Protein AF-A0A381F3P9-F1 (afdb_monomer_lite)

pLDDT: mean 75.41, std 9.93, range [51.22, 90.06]

Structure (mmCIF, N/CA/C/O backbone):
data_AF-A0A381F3P9-F1
#
_entry.id   AF-A0A381F3P9-F1
#
loop_
_atom_site.group_PDB
_atom_site.id
_atom_site.type_symbol
_atom_site.label_atom_id
_atom_site.label_alt_id
_atom_site.label_comp_id
_atom_site.label_asym_id
_atom_site.label_entity_id
_atom_site.label_seq_id
_atom_site.pdbx_PDB_ins_code
_atom_site.Cartn_x
_atom_site.Cartn_y
_atom_site.Cartn_z
_atom_site.occupancy
_atom_site.B_iso_or_equiv
_atom_site.auth_seq_id
_atom_site.auth_comp_id
_atom_site.auth_asym_id
_atom_site.auth_atom_id
_atom_site.pdbx_PDB_model_num
ATOM 1 N N . MET A 1 1 ? 28.763 -15.170 -24.584 1.00 55.94 1 MET A N 1
ATOM 2 C CA . MET A 1 1 ? 28.394 -14.594 -25.900 1.00 55.94 1 MET A CA 1
ATOM 3 C C . MET A 1 1 ? 29.074 -15.419 -26.993 1.00 55.94 1 MET A C 1
ATOM 5 O O . MET A 1 1 ? 30.282 -15.593 -26.928 1.00 55.94 1 MET A O 1
ATOM 9 N N . ASN A 1 2 ? 28.314 -16.030 -27.906 1.00 76.81 2 ASN A N 1
ATOM 10 C CA . ASN A 1 2 ? 28.810 -17.042 -28.854 1.00 76.81 2 ASN A CA 1
ATOM 11 C C . ASN A 1 2 ? 29.786 -16.430 -29.891 1.00 76.81 2 ASN A C 1
ATOM 13 O O . ASN A 1 2 ? 29.432 -15.508 -30.616 1.00 76.81 2 ASN A O 1
ATOM 17 N N . SER A 1 3 ? 31.023 -16.925 -29.989 1.00 75.31 3 SER A N 1
ATOM 18 C CA . SER A 1 3 ? 32.067 -16.350 -30.864 1.00 75.31 3 SER A CA 1
ATOM 19 C C . SER A 1 3 ? 31.722 -16.410 -32.360 1.00 75.31 3 SER A C 1
ATOM 21 O O . SER A 1 3 ? 32.142 -15.546 -33.139 1.00 75.31 3 SER A O 1
ATOM 23 N N . LYS A 1 4 ? 30.894 -17.385 -32.758 1.00 79.62 4 LYS A N 1
ATOM 24 C CA . LYS A 1 4 ? 30.399 -17.543 -34.134 1.00 79.62 4 LYS A CA 1
ATOM 25 C C . LYS A 1 4 ? 29.411 -16.439 -34.518 1.00 79.62 4 LYS A C 1
ATOM 27 O O . LYS A 1 4 ? 29.425 -15.958 -35.649 1.00 79.62 4 LYS A O 1
ATOM 32 N N . THR A 1 5 ? 28.587 -15.980 -33.575 1.00 78.94 5 THR A N 1
ATOM 33 C CA . THR A 1 5 ? 27.624 -14.901 -33.843 1.00 78.94 5 THR A CA 1
ATOM 34 C C . THR A 1 5 ? 28.333 -13.556 -34.007 1.00 78.94 5 THR A C 1
ATOM 36 O O . THR A 1 5 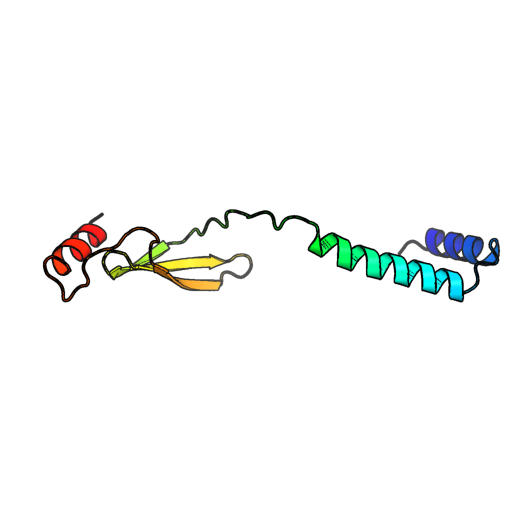? 27.970 -12.771 -34.879 1.00 78.94 5 THR A O 1
ATOM 39 N N . ILE A 1 6 ? 29.419 -13.328 -33.260 1.00 79.88 6 ILE A N 1
ATOM 40 C CA . ILE A 1 6 ? 30.250 -12.116 -33.358 1.00 79.88 6 ILE A CA 1
ATOM 41 C C . ILE A 1 6 ? 30.959 -12.030 -34.721 1.00 79.88 6 ILE A C 1
ATOM 43 O O . ILE A 1 6 ? 31.049 -10.956 -35.318 1.00 79.88 6 ILE A O 1
ATOM 47 N N . THR A 1 7 ? 31.459 -13.152 -35.241 1.00 84.00 7 THR A N 1
ATOM 48 C CA . THR A 1 7 ? 32.135 -13.202 -36.550 1.00 84.00 7 THR A CA 1
ATOM 49 C C . THR A 1 7 ? 31.162 -13.020 -37.715 1.00 84.00 7 THR A C 1
ATOM 51 O O . THR A 1 7 ? 31.485 -12.309 -38.668 1.00 84.00 7 THR A O 1
ATOM 54 N N . LEU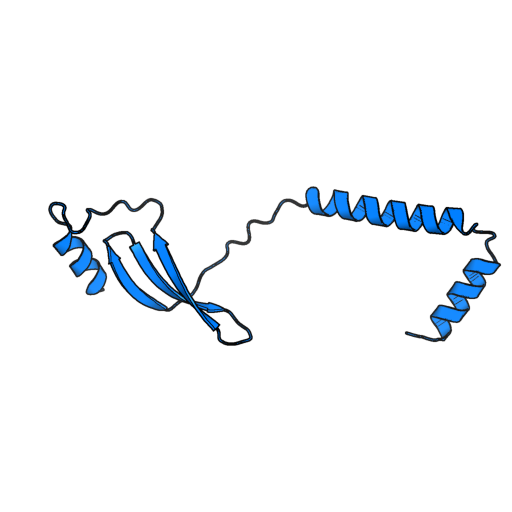 A 1 8 ? 29.952 -13.579 -37.622 1.00 79.00 8 LEU A N 1
ATOM 55 C CA . LEU A 1 8 ? 28.876 -13.335 -38.589 1.00 79.00 8 LEU A CA 1
ATOM 56 C C . LEU A 1 8 ? 28.441 -11.863 -38.603 1.00 79.00 8 LEU A C 1
ATOM 58 O O . LEU A 1 8 ? 28.359 -11.266 -39.674 1.00 79.00 8 LEU A O 1
ATOM 62 N N . LEU A 1 9 ? 28.266 -11.248 -37.429 1.00 73.56 9 LEU A N 1
ATOM 63 C CA . LEU A 1 9 ? 27.920 -9.830 -37.307 1.00 73.56 9 LEU A CA 1
ATOM 64 C C . LEU A 1 9 ? 28.977 -8.928 -37.966 1.00 73.56 9 LEU A C 1
ATOM 66 O O . LEU A 1 9 ? 28.637 -8.039 -38.744 1.00 73.56 9 LEU A O 1
ATOM 70 N N . LYS A 1 10 ? 30.269 -9.210 -37.736 1.00 75.75 10 LYS A N 1
ATOM 71 C CA . LYS A 1 10 ? 31.388 -8.493 -38.377 1.00 75.75 10 LYS A CA 1
ATOM 72 C C . LYS A 1 10 ? 31.401 -8.647 -39.903 1.00 75.75 10 LYS A C 1
ATOM 74 O O . LYS A 1 10 ? 31.736 -7.689 -40.597 1.00 75.75 10 LYS A O 1
ATOM 79 N N . ARG A 1 11 ? 31.038 -9.821 -40.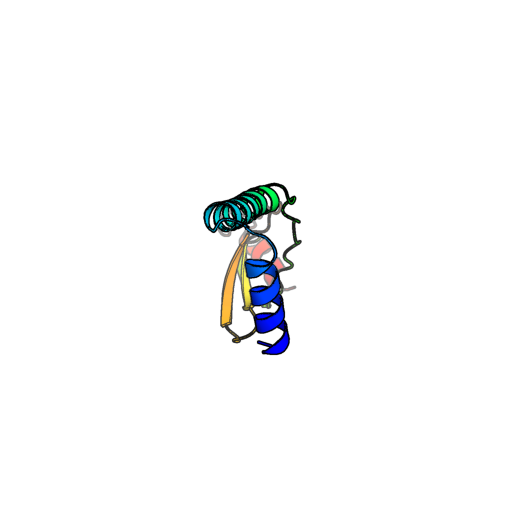440 1.00 76.81 11 ARG A N 1
ATOM 80 C CA . ARG A 1 11 ? 30.911 -10.034 -41.896 1.00 76.81 11 ARG A CA 1
ATOM 81 C C . ARG A 1 11 ? 29.749 -9.237 -42.480 1.00 76.81 11 ARG A C 1
ATOM 83 O O . ARG A 1 11 ? 29.933 -8.609 -43.514 1.00 76.81 11 ARG A O 1
AT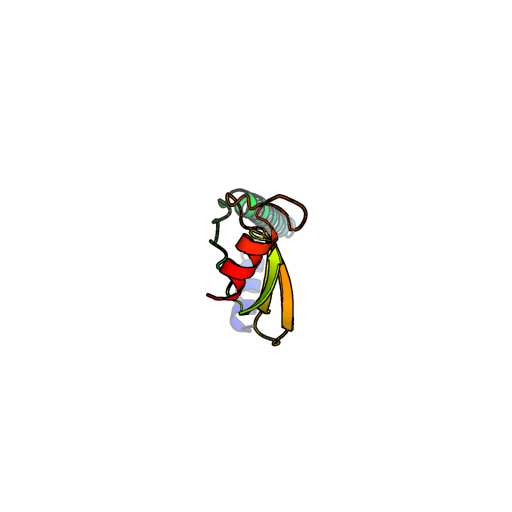OM 90 N N . ILE A 1 12 ? 28.601 -9.205 -41.806 1.00 70.88 12 ILE A N 1
ATOM 91 C CA . ILE A 1 12 ? 27.423 -8.432 -42.232 1.00 70.88 12 ILE A CA 1
ATOM 92 C C . ILE A 1 12 ? 27.730 -6.923 -42.229 1.00 70.88 12 ILE A C 1
ATOM 94 O O . ILE A 1 12 ? 27.434 -6.241 -43.208 1.00 70.88 12 ILE A O 1
ATOM 98 N N . LEU A 1 13 ? 28.402 -6.428 -41.182 1.00 65.25 13 LEU A N 1
ATOM 99 C CA . LEU A 1 13 ? 28.862 -5.035 -41.057 1.00 65.25 13 LEU A CA 1
ATOM 100 C C . LEU A 1 13 ? 29.889 -4.624 -42.126 1.00 65.25 13 LEU A C 1
ATOM 102 O O . LEU A 1 13 ? 29.956 -3.451 -42.471 1.00 65.25 13 LEU A O 1
ATOM 106 N N . LYS A 1 14 ? 30.697 -5.562 -42.644 1.00 67.44 14 LYS A N 1
ATOM 107 C CA . LYS A 1 14 ? 31.648 -5.301 -43.741 1.00 67.44 14 LYS A CA 1
ATOM 108 C C . LYS A 1 14 ? 31.032 -5.465 -45.135 1.00 67.44 14 LYS A C 1
ATOM 110 O O . LYS A 1 14 ? 31.444 -4.767 -46.054 1.00 67.44 14 LYS A O 1
ATOM 115 N N . ALA A 1 15 ? 30.093 -6.399 -45.308 1.00 67.12 15 ALA A N 1
ATOM 116 C CA . ALA A 1 15 ? 29.476 -6.718 -46.599 1.00 67.12 15 ALA A CA 1
ATOM 117 C C . ALA A 1 15 ? 28.424 -5.682 -47.023 1.00 67.12 15 ALA A C 1
ATOM 119 O O . ALA A 1 15 ? 28.256 -5.407 -48.208 1.00 67.12 15 ALA A O 1
ATOM 120 N N . LYS A 1 16 ? 27.738 -5.074 -46.053 1.00 60.88 16 LYS A N 1
ATOM 121 C CA . LYS A 1 16 ? 26.882 -3.909 -46.262 1.00 60.88 16 LYS A CA 1
ATOM 122 C C . LYS A 1 16 ? 27.727 -2.693 -45.892 1.00 60.88 16 LYS A C 1
ATOM 124 O O . LYS A 1 16 ? 28.199 -2.637 -44.764 1.00 60.88 16 LYS A O 1
ATOM 129 N N . LYS A 1 17 ? 27.919 -1.712 -46.785 1.00 63.50 17 LYS A N 1
ATOM 130 C CA . LYS A 1 17 ? 28.498 -0.392 -46.437 1.00 63.50 17 LYS A CA 1
ATOM 131 C C . LYS A 1 17 ? 27.527 0.395 -45.538 1.00 63.50 17 LYS A C 1
ATOM 133 O O . LYS A 1 17 ? 27.119 1.505 -45.864 1.00 63.50 17 LYS A O 1
ATOM 138 N N . LEU A 1 18 ? 27.075 -0.215 -44.446 1.00 62.31 18 LEU A N 1
ATOM 139 C CA . LEU A 1 18 ? 26.232 0.418 -43.455 1.00 62.31 18 LEU A CA 1
ATOM 140 C C . LEU A 1 18 ? 27.134 1.421 -42.745 1.00 62.31 18 LEU A C 1
ATOM 142 O O . LEU A 1 18 ? 28.040 1.036 -42.005 1.00 62.31 18 LEU A O 1
ATOM 146 N N . SER A 1 19 ? 26.954 2.702 -43.053 1.00 75.62 19 SER A N 1
ATOM 147 C CA . SER A 1 19 ? 27.729 3.747 -42.403 1.00 75.62 19 SER A CA 1
ATOM 148 C C . SER A 1 19 ? 27.499 3.665 -40.894 1.00 75.62 19 SER A C 1
ATOM 150 O O . SER A 1 19 ? 26.402 3.345 -40.430 1.00 75.62 19 SER A O 1
ATOM 152 N N . LEU A 1 20 ? 28.537 3.959 -40.113 1.00 73.50 20 LEU A N 1
ATOM 153 C CA . LEU A 1 20 ? 28.434 3.993 -38.653 1.00 73.50 20 LEU A CA 1
ATOM 154 C C . LEU A 1 20 ? 27.282 4.913 -38.198 1.00 73.50 20 LEU A C 1
ATOM 156 O O . LEU A 1 20 ? 26.560 4.586 -37.263 1.00 73.50 20 LEU A O 1
ATOM 160 N N . SER A 1 21 ? 27.046 6.001 -38.939 1.00 75.56 21 SER A N 1
ATOM 161 C CA . SER A 1 21 ? 25.908 6.912 -38.770 1.00 75.56 21 SER A CA 1
ATOM 162 C C . SER A 1 21 ? 24.545 6.216 -38.897 1.00 75.56 21 SER A C 1
ATOM 164 O O . SER A 1 21 ? 23.674 6.439 -38.059 1.00 75.56 21 SER A O 1
ATOM 166 N N . LEU A 1 22 ? 24.361 5.330 -39.880 1.00 82.19 22 LEU A N 1
ATOM 167 C CA . LEU A 1 22 ? 23.102 4.607 -40.069 1.00 82.19 22 LEU A CA 1
ATOM 168 C C . LEU A 1 22 ? 22.850 3.596 -38.942 1.00 82.19 22 LEU A C 1
ATOM 170 O O . LEU A 1 22 ? 21.714 3.426 -38.508 1.00 82.19 22 LEU A O 1
ATOM 174 N N . LEU A 1 23 ? 23.906 2.961 -38.423 1.00 82.88 23 LEU A N 1
ATOM 175 C CA . LEU A 1 23 ? 23.796 2.074 -37.263 1.00 82.88 23 LEU A CA 1
ATOM 176 C C . LEU A 1 23 ? 23.375 2.846 -36.003 1.00 82.88 23 LEU A C 1
ATOM 178 O O . LEU A 1 23 ? 22.480 2.406 -35.285 1.00 82.88 23 LEU A O 1
ATOM 182 N N . ILE A 1 24 ? 23.981 4.013 -35.765 1.00 86.50 24 ILE A N 1
ATOM 183 C CA . ILE A 1 24 ? 23.636 4.892 -34.639 1.00 86.50 24 ILE A CA 1
ATOM 184 C C . ILE A 1 24 ? 22.189 5.393 -34.767 1.00 86.50 24 ILE A C 1
ATOM 186 O O . ILE A 1 24 ? 21.458 5.382 -33.781 1.00 86.50 24 ILE A O 1
ATOM 190 N N . ALA A 1 25 ? 21.743 5.753 -35.975 1.00 87.25 25 ALA A N 1
ATOM 191 C CA . ALA A 1 25 ? 20.369 6.188 -36.226 1.00 87.25 25 ALA A CA 1
ATOM 192 C C . ALA A 1 25 ? 19.336 5.086 -35.929 1.00 87.25 25 ALA A C 1
ATOM 194 O O . ALA A 1 25 ? 18.302 5.359 -35.326 1.00 87.25 25 ALA A O 1
ATOM 195 N N . ILE A 1 26 ? 19.630 3.832 -36.290 1.00 88.62 26 ILE A N 1
ATOM 196 C CA . ILE A 1 26 ? 18.759 2.687 -35.982 1.00 88.62 26 ILE A CA 1
ATOM 197 C C . ILE A 1 26 ? 18.689 2.451 -34.468 1.00 88.62 26 ILE A C 1
ATOM 199 O O . ILE A 1 26 ? 17.605 2.227 -33.935 1.00 88.62 26 ILE A O 1
ATOM 203 N N . ILE A 1 27 ? 19.821 2.536 -33.762 1.00 88.69 27 ILE A N 1
ATOM 204 C CA . ILE A 1 27 ? 19.859 2.386 -32.299 1.00 88.69 27 ILE A CA 1
ATOM 205 C C . ILE A 1 27 ? 19.053 3.503 -31.620 1.00 88.69 27 ILE A C 1
ATOM 207 O O . ILE A 1 27 ? 18.254 3.216 -30.730 1.00 88.69 27 ILE A O 1
ATOM 211 N N . ALA A 1 28 ? 19.209 4.753 -32.067 1.00 86.06 28 ALA A N 1
ATOM 212 C CA . ALA A 1 28 ? 18.443 5.888 -31.557 1.00 86.06 28 ALA A CA 1
ATOM 213 C C . ALA A 1 28 ? 16.935 5.717 -31.804 1.00 86.06 28 ALA A C 1
ATOM 215 O O . ALA A 1 28 ? 16.139 5.930 -30.893 1.00 86.06 28 ALA A O 1
ATOM 216 N N . LEU A 1 29 ? 16.543 5.250 -32.994 1.00 86.62 29 LEU A N 1
ATOM 217 C CA . LEU A 1 29 ? 15.145 4.990 -33.340 1.00 86.62 29 LEU A CA 1
ATOM 218 C C . LEU A 1 29 ? 14.527 3.895 -32.460 1.00 86.62 29 LEU A C 1
ATOM 220 O O . LEU A 1 29 ? 13.421 4.066 -31.951 1.00 86.62 29 LEU A O 1
ATOM 224 N N . ILE A 1 30 ? 15.250 2.793 -32.239 1.00 87.44 30 ILE A N 1
ATOM 225 C CA . ILE A 1 30 ? 14.811 1.711 -31.348 1.00 87.44 30 ILE A CA 1
ATOM 226 C C . ILE A 1 30 ? 14.659 2.241 -29.918 1.00 87.44 30 ILE A C 1
ATOM 228 O O . ILE A 1 30 ? 13.662 1.950 -29.261 1.00 87.44 30 ILE A O 1
ATOM 232 N N . PHE A 1 31 ? 15.609 3.044 -29.433 1.00 82.62 31 PHE A N 1
ATOM 233 C CA . PHE A 1 31 ? 15.541 3.620 -28.091 1.00 82.62 31 PHE A CA 1
ATOM 234 C C . PHE A 1 31 ? 14.328 4.551 -27.928 1.00 82.62 31 PHE A C 1
ATOM 236 O O . PHE A 1 31 ? 13.552 4.385 -26.990 1.00 82.62 31 PHE A O 1
ATOM 243 N N . SER A 1 32 ? 14.092 5.456 -28.883 1.00 78.81 32 SER A N 1
ATOM 244 C CA . SER A 1 32 ? 12.917 6.340 -28.888 1.00 78.81 32 SER A CA 1
ATOM 245 C C . SER A 1 32 ? 11.592 5.573 -28.963 1.00 78.81 32 SER A C 1
ATOM 247 O O . SER A 1 32 ? 10.630 5.950 -28.296 1.00 78.81 32 SER A O 1
ATOM 249 N N . PHE A 1 33 ? 11.539 4.475 -29.724 1.00 77.00 33 PHE A N 1
ATOM 250 C CA . PHE A 1 33 ? 10.334 3.653 -29.847 1.00 77.00 33 PHE A CA 1
ATOM 251 C C . PHE A 1 33 ? 9.995 2.907 -28.547 1.00 77.00 33 PHE A C 1
ATOM 253 O O . PHE A 1 33 ? 8.832 2.859 -28.150 1.00 77.00 33 PHE A O 1
ATOM 260 N N . ASN A 1 34 ? 11.001 2.389 -27.832 1.00 70.81 34 ASN A N 1
ATOM 261 C CA . ASN A 1 34 ? 10.791 1.715 -26.545 1.00 70.81 34 ASN A CA 1
ATOM 262 C C . ASN A 1 34 ? 10.261 2.672 -25.462 1.00 70.81 34 ASN A C 1
ATOM 264 O O . ASN A 1 34 ? 9.423 2.273 -24.655 1.00 70.81 34 ASN A O 1
ATOM 268 N N . GLN A 1 35 ? 10.684 3.939 -25.461 1.00 68.00 35 GLN A N 1
ATOM 269 C CA . GLN A 1 35 ? 10.156 4.932 -24.516 1.00 68.00 35 GLN A CA 1
ATOM 270 C C . GLN A 1 35 ? 8.674 5.247 -24.783 1.00 68.00 35 GLN A C 1
ATOM 272 O O . GLN A 1 35 ? 7.883 5.313 -23.846 1.00 68.00 35 GLN A O 1
ATOM 277 N N . GLY A 1 36 ? 8.283 5.387 -26.056 1.00 67.31 36 GLY A N 1
ATOM 278 C CA . GLY A 1 36 ? 6.891 5.646 -26.438 1.00 67.31 36 GLY A CA 1
ATOM 279 C C . GLY A 1 36 ? 5.955 4.458 -26.193 1.00 67.31 36 GLY A C 1
ATOM 280 O O . GLY A 1 36 ? 4.814 4.650 -25.781 1.00 67.31 36 GLY A O 1
ATOM 281 N N . PHE A 1 37 ? 6.438 3.227 -26.385 1.00 67.25 37 PHE A N 1
ATOM 282 C CA . PHE A 1 37 ? 5.632 2.020 -26.183 1.00 67.25 37 PHE A CA 1
ATOM 283 C C . PHE A 1 37 ? 5.300 1.765 -24.705 1.00 67.25 37 PHE A C 1
ATOM 285 O O . PHE A 1 37 ? 4.155 1.460 -24.386 1.00 67.25 37 PHE A O 1
ATOM 292 N N . ASN A 1 38 ? 6.253 1.965 -23.785 1.00 63.75 38 ASN A N 1
ATOM 293 C CA . ASN A 1 38 ? 6.005 1.795 -22.345 1.00 63.75 38 ASN A CA 1
ATOM 294 C C . ASN A 1 38 ? 4.973 2.791 -21.786 1.00 63.75 38 ASN A C 1
ATOM 296 O O . ASN A 1 38 ? 4.276 2.462 -20.834 1.00 63.75 38 ASN A O 1
ATOM 300 N N . ALA A 1 39 ? 4.848 3.980 -22.385 1.00 64.94 39 ALA A N 1
ATOM 301 C CA . ALA A 1 39 ? 3.825 4.963 -22.018 1.00 64.94 39 ALA A CA 1
ATOM 302 C C . ALA A 1 39 ? 2.436 4.659 -22.618 1.00 64.94 39 ALA A C 1
ATOM 304 O O . ALA A 1 39 ? 1.436 5.184 -22.136 1.00 64.94 39 ALA A O 1
ATOM 305 N N . PHE A 1 40 ? 2.370 3.839 -23.674 1.00 66.56 40 PHE A N 1
ATOM 306 C CA . PHE A 1 40 ? 1.127 3.469 -24.359 1.00 66.56 40 PHE A CA 1
ATOM 307 C C . PHE A 1 40 ? 0.525 2.152 -23.856 1.00 66.56 40 PHE A C 1
ATOM 309 O O . PHE A 1 40 ? -0.668 1.910 -24.037 1.00 66.56 40 PHE A O 1
ATOM 316 N N . LEU A 1 41 ? 1.322 1.293 -23.214 1.00 67.31 41 LEU A N 1
ATOM 317 C CA . LEU A 1 41 ? 0.779 0.118 -22.546 1.00 67.31 41 LEU A CA 1
ATOM 318 C C . LEU A 1 41 ? -0.159 0.585 -21.423 1.00 67.31 41 LEU A C 1
ATOM 320 O O . LEU A 1 41 ? 0.296 1.293 -20.521 1.00 67.31 41 LEU A O 1
ATOM 324 N N . PRO A 1 42 ? -1.453 0.210 -21.445 1.00 61.25 42 PRO A N 1
ATOM 325 C CA . PRO A 1 42 ? -2.335 0.511 -20.334 1.00 61.25 42 PRO A CA 1
ATOM 326 C C . PRO A 1 42 ? -1.723 -0.138 -19.099 1.00 61.25 42 PRO A C 1
ATOM 328 O O . PRO A 1 42 ? -1.448 -1.341 -19.100 1.00 61.25 42 PRO A O 1
ATOM 331 N N . GLN A 1 43 ? -1.459 0.676 -18.075 1.00 61.28 43 GLN A N 1
ATOM 332 C CA . GLN A 1 43 ? -1.028 0.200 -16.772 1.00 61.28 43 GLN A CA 1
ATOM 333 C C . GLN A 1 43 ? -2.064 -0.823 -16.324 1.00 61.28 43 GLN A C 1
ATOM 335 O O . GLN A 1 43 ? -3.187 -0.472 -15.966 1.00 61.28 43 GLN A O 1
ATOM 340 N N . GLN A 1 44 ? -1.716 -2.102 -16.453 1.00 59.03 44 GLN A N 1
ATOM 341 C CA . GLN A 1 44 ? -2.574 -3.176 -16.001 1.00 59.03 44 GLN A CA 1
ATOM 342 C C . GLN A 1 44 ? -2.714 -2.931 -14.508 1.00 59.03 44 GLN A C 1
ATOM 344 O O . GLN A 1 44 ? -1.712 -2.938 -13.788 1.00 59.03 44 GLN A O 1
ATOM 349 N N . ASN A 1 45 ? -3.927 -2.604 -14.063 1.00 55.09 45 ASN A N 1
ATOM 350 C CA . ASN A 1 45 ? -4.249 -2.563 -12.649 1.00 55.09 45 ASN A CA 1
ATOM 351 C C . ASN A 1 45 ? -4.101 -4.001 -12.159 1.00 55.09 45 ASN A C 1
ATOM 353 O O . ASN A 1 45 ? -5.063 -4.761 -12.142 1.00 55.09 45 ASN A O 1
ATOM 357 N N . LEU A 1 46 ? -2.868 -4.403 -11.846 1.00 57.41 46 LEU A N 1
ATOM 358 C CA . LEU A 1 46 ? -2.634 -5.557 -11.009 1.00 57.41 46 LEU A CA 1
ATOM 359 C C . LEU A 1 46 ? -3.361 -5.217 -9.719 1.00 57.41 46 LEU A C 1
ATOM 361 O O . LEU A 1 46 ? -2.923 -4.332 -8.980 1.00 57.41 46 LEU A O 1
ATOM 365 N N . GLU A 1 47 ? -4.491 -5.878 -9.489 1.00 58.38 47 GLU A N 1
ATOM 366 C CA . GLU A 1 47 ? -5.097 -5.939 -8.173 1.00 58.38 47 GLU A CA 1
ATOM 367 C C . GLU A 1 47 ? -4.021 -6.490 -7.246 1.00 58.38 47 GLU A C 1
ATOM 369 O O . GLU A 1 47 ? -3.684 -7.674 -7.249 1.00 58.38 47 GLU A O 1
ATOM 374 N N . LYS A 1 48 ? -3.348 -5.572 -6.554 1.00 67.88 48 LYS A N 1
ATOM 375 C CA . LYS A 1 48 ? -2.228 -5.906 -5.697 1.00 67.88 48 LYS A CA 1
ATOM 376 C C . LYS A 1 48 ? -2.844 -6.426 -4.412 1.00 67.88 48 LYS A C 1
ATOM 378 O O . LYS A 1 48 ? -3.138 -5.659 -3.499 1.00 67.88 48 LYS A O 1
ATOM 383 N N . GLU A 1 49 ? -3.108 -7.725 -4.390 1.00 72.44 49 GLU A N 1
ATOM 384 C CA . GLU A 1 49 ? -3.634 -8.390 -3.212 1.00 72.44 49 GLU A CA 1
ATOM 385 C C . GLU A 1 49 ? -2.596 -8.295 -2.089 1.00 72.44 49 GLU A C 1
ATOM 387 O O . GLU A 1 49 ? -1.469 -8.786 -2.191 1.00 72.44 49 GLU A O 1
ATOM 392 N N . LEU A 1 50 ? -2.960 -7.593 -1.018 1.00 78.19 50 LEU A N 1
ATOM 393 C CA . LEU A 1 50 ? -2.104 -7.411 0.142 1.00 78.19 50 LEU A CA 1
ATOM 394 C C . LEU A 1 50 ? -2.478 -8.447 1.199 1.00 78.19 50 LEU A C 1
ATOM 396 O O . LEU A 1 50 ? -3.463 -8.294 1.916 1.00 78.19 50 LEU A O 1
ATOM 400 N N . THR A 1 51 ? -1.662 -9.491 1.317 1.00 80.88 51 THR A N 1
ATOM 401 C CA . THR A 1 51 ? -1.825 -10.505 2.364 1.00 80.88 51 THR A CA 1
ATOM 402 C C . THR A 1 51 ? -0.936 -10.186 3.564 1.00 80.88 51 THR A C 1
ATOM 404 O O . THR A 1 51 ? 0.250 -9.878 3.427 1.00 80.88 51 THR A O 1
ATOM 407 N N . GLY A 1 52 ? -1.482 -10.298 4.772 1.00 84.44 52 GLY A N 1
ATOM 408 C CA . GLY A 1 52 ? -0.720 -10.089 5.997 1.00 84.44 52 GLY A CA 1
ATOM 409 C C . GLY A 1 52 ? -1.483 -10.508 7.245 1.00 84.44 52 GLY A C 1
ATOM 410 O O . GLY A 1 52 ? -2.670 -10.821 7.196 1.00 84.44 52 GLY A O 1
ATOM 411 N N . LYS A 1 53 ? -0.790 -10.509 8.385 1.00 86.88 53 LYS A N 1
ATOM 412 C CA . LYS A 1 53 ? -1.409 -10.756 9.692 1.00 86.88 53 LYS A CA 1
ATOM 413 C C . LYS A 1 53 ? -1.809 -9.429 10.322 1.00 86.88 53 LYS A C 1
ATOM 415 O O . LYS A 1 53 ? -0.961 -8.557 10.483 1.00 86.88 53 LYS A O 1
ATOM 420 N N . VAL A 1 54 ? -3.059 -9.293 10.751 1.00 87.88 54 VAL A N 1
ATOM 421 C CA . VAL A 1 54 ? -3.487 -8.126 11.535 1.00 87.88 54 VAL A CA 1
ATOM 422 C C . VAL A 1 54 ? -2.792 -8.166 12.898 1.00 87.88 54 VAL A C 1
ATOM 424 O O . VAL A 1 54 ? -2.938 -9.133 13.647 1.00 87.88 54 VAL A O 1
ATOM 427 N N . SER A 1 55 ? -1.993 -7.146 13.212 1.00 88.62 55 SER A N 1
ATOM 428 C CA . SER A 1 55 ? -1.324 -7.023 14.513 1.00 88.62 55 SER A CA 1
ATOM 429 C C . SER A 1 55 ? -2.176 -6.272 15.524 1.00 88.62 55 SER A C 1
ATOM 431 O O . SER A 1 55 ? -2.139 -6.591 16.713 1.00 88.62 55 SER A O 1
ATOM 433 N N . LYS A 1 56 ? -2.926 -5.263 15.070 1.00 85.94 56 LYS A N 1
ATOM 434 C CA . LYS A 1 56 ? -3.706 -4.388 15.941 1.00 85.94 56 LYS A CA 1
ATOM 435 C C . LYS A 1 56 ? -4.880 -3.762 15.196 1.00 85.94 56 LYS A C 1
ATOM 437 O O . LYS A 1 56 ? -4.734 -3.297 14.073 1.00 85.94 56 LYS A O 1
ATOM 442 N N . VAL A 1 57 ? -6.018 -3.666 15.875 1.00 84.88 57 VAL A N 1
ATOM 443 C CA . VAL A 1 57 ? -7.139 -2.807 15.466 1.00 84.88 57 VAL A CA 1
ATOM 444 C C . VAL A 1 57 ? -6.974 -1.462 16.172 1.00 84.88 57 VAL A C 1
ATOM 446 O O . VAL A 1 57 ? -6.959 -1.402 17.411 1.00 84.88 57 VAL A O 1
ATOM 449 N N . ILE A 1 58 ? -6.762 -0.397 15.399 1.00 82.31 58 ILE A N 1
ATOM 450 C CA . ILE A 1 58 ? -6.541 0.951 15.933 1.00 82.31 58 ILE A CA 1
ATOM 451 C C . ILE A 1 58 ? -7.904 1.558 16.264 1.00 82.31 58 ILE A C 1
ATOM 453 O O . ILE A 1 58 ? -8.163 1.812 17.445 1.00 82.31 58 ILE A O 1
ATOM 457 N N . ASP A 1 59 ? -8.767 1.642 15.253 1.00 76.94 59 ASP A N 1
ATOM 458 C CA . ASP A 1 59 ? -10.124 2.198 15.292 1.00 76.94 59 ASP A CA 1
ATOM 459 C C . ASP A 1 59 ? -11.080 1.305 14.476 1.00 76.94 59 ASP A C 1
ATOM 461 O O . ASP A 1 59 ? -10.665 0.259 13.975 1.00 76.94 59 ASP A O 1
ATOM 465 N N . GLY A 1 60 ? -12.360 1.672 14.363 1.00 73.19 60 GLY A N 1
ATOM 466 C CA . GLY A 1 60 ? -13.372 0.834 13.701 1.00 73.19 60 GLY A CA 1
ATOM 467 C C . GLY A 1 60 ? -13.199 0.667 12.183 1.00 73.19 60 GLY A C 1
ATOM 468 O O . GLY A 1 60 ? -13.756 -0.266 11.616 1.00 73.19 60 GLY A O 1
ATOM 469 N N . ASP A 1 61 ? -12.405 1.521 11.535 1.00 83.06 61 ASP A N 1
ATOM 470 C CA . ASP A 1 61 ? -12.091 1.472 10.099 1.00 83.06 61 ASP A CA 1
ATOM 471 C C . ASP A 1 61 ? -10.579 1.376 9.816 1.00 83.06 61 ASP A C 1
ATOM 473 O O . ASP A 1 61 ? -10.155 1.344 8.660 1.00 83.06 61 ASP A O 1
ATOM 477 N N . THR A 1 62 ? -9.745 1.347 10.861 1.00 87.56 62 THR A N 1
ATOM 478 C CA . THR A 1 62 ? -8.291 1.482 10.746 1.00 87.56 62 THR A CA 1
ATOM 479 C C . THR A 1 62 ? -7.575 0.336 11.458 1.00 87.56 62 THR A C 1
ATOM 481 O O . THR A 1 62 ? -7.679 0.168 12.678 1.00 87.56 62 THR A O 1
ATOM 484 N N . ILE A 1 63 ? -6.772 -0.418 10.705 1.00 89.06 63 ILE A N 1
ATOM 485 C CA . ILE A 1 63 ? -6.024 -1.589 11.179 1.00 89.06 63 ILE A CA 1
ATOM 486 C C . ILE A 1 63 ? -4.519 -1.447 10.933 1.00 89.06 63 ILE A C 1
ATOM 488 O O . ILE A 1 63 ? -4.067 -0.729 10.042 1.00 89.06 63 ILE A O 1
ATOM 492 N N . GLU A 1 64 ? -3.729 -2.157 11.730 1.00 90.06 64 GLU A N 1
ATOM 493 C CA . GLU A 1 64 ? -2.298 -2.356 11.521 1.00 90.06 64 GLU A CA 1
ATOM 494 C C . GLU A 1 64 ? -2.065 -3.788 11.017 1.00 90.06 64 GLU A C 1
ATOM 496 O O . GLU A 1 64 ? -2.469 -4.765 11.656 1.00 90.06 64 GLU A O 1
ATOM 501 N N . LEU A 1 65 ? -1.429 -3.908 9.854 1.00 89.50 65 LEU A N 1
ATOM 502 C CA . LEU A 1 65 ? -1.145 -5.157 9.158 1.00 89.50 65 LEU A CA 1
ATOM 503 C C . LEU A 1 65 ? 0.365 -5.413 9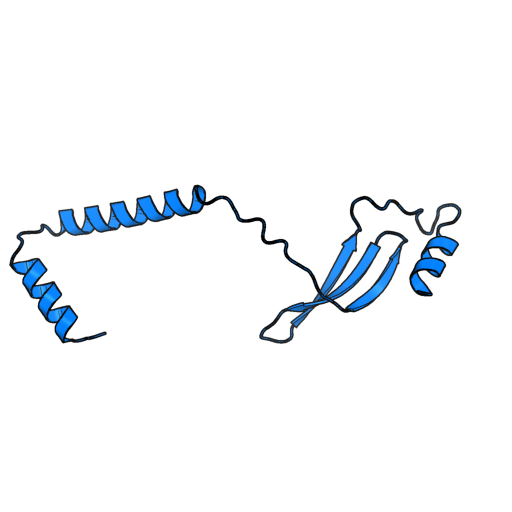.139 1.00 89.50 65 LEU A C 1
ATOM 505 O O . LEU A 1 65 ? 1.156 -4.545 8.779 1.00 89.50 65 LEU A O 1
ATOM 509 N N . LEU A 1 66 ? 0.764 -6.632 9.482 1.00 88.19 66 LEU A N 1
ATOM 510 C CA . LEU A 1 66 ? 2.102 -7.165 9.252 1.00 88.19 66 LEU A CA 1
ATOM 511 C C . LEU A 1 66 ? 2.098 -7.905 7.918 1.00 88.19 66 LEU A C 1
ATOM 513 O O . LEU A 1 66 ? 1.687 -9.067 7.848 1.00 88.19 66 LEU A O 1
ATOM 517 N N . ALA A 1 67 ? 2.538 -7.223 6.865 1.00 82.25 67 ALA A N 1
ATOM 518 C CA . ALA A 1 67 ? 2.716 -7.823 5.553 1.00 82.25 67 ALA A CA 1
ATOM 519 C C . ALA A 1 67 ? 4.109 -8.456 5.458 1.00 82.25 67 ALA A C 1
ATOM 521 O O . ALA A 1 67 ? 5.100 -7.890 5.928 1.00 82.25 67 ALA A O 1
ATOM 522 N N . LYS A 1 68 ? 4.181 -9.645 4.856 1.00 76.56 68 LYS A N 1
ATOM 523 C CA . LYS A 1 68 ? 5.455 -10.260 4.476 1.00 76.56 68 LYS A CA 1
ATOM 524 C C . LYS A 1 68 ? 5.727 -9.916 3.021 1.00 76.56 68 LYS A C 1
ATOM 526 O O . LYS A 1 68 ? 5.026 -10.414 2.146 1.00 76.56 68 LYS A O 1
ATOM 531 N N . GLU A 1 69 ? 6.754 -9.117 2.762 1.00 69.19 69 GLU A N 1
ATOM 532 C CA . GLU A 1 69 ? 7.297 -8.988 1.409 1.00 69.19 69 GLU A CA 1
ATOM 533 C C . GLU A 1 69 ? 8.440 -10.007 1.225 1.00 69.19 69 GLU A C 1
ATOM 535 O O . GLU A 1 69 ? 9.409 -10.044 1.986 1.00 69.19 69 GLU A O 1
ATOM 540 N N . ASN A 1 70 ? 8.302 -10.890 0.231 1.00 53.69 70 ASN A N 1
ATOM 541 C CA . ASN A 1 70 ? 9.358 -11.812 -0.223 1.00 53.69 70 ASN A CA 1
ATOM 542 C C . ASN A 1 70 ? 10.392 -11.040 -1.073 1.00 53.69 70 ASN A C 1
ATOM 544 O O . ASN A 1 70 ? 9.996 -10.035 -1.664 1.00 53.69 70 ASN A O 1
ATOM 548 N N . PRO A 1 71 ? 11.672 -11.462 -1.228 1.00 51.22 71 PRO A N 1
ATOM 549 C CA . PRO A 1 71 ? 12.318 -12.743 -0.880 1.00 51.22 71 PRO A CA 1
ATOM 550 C C . PRO A 1 71 ? 13.239 -12.705 0.359 1.00 51.22 71 PRO A C 1
ATOM 552 O O . PRO A 1 71 ? 13.856 -13.711 0.697 1.00 51.22 71 PRO A O 1
ATOM 555 N N . TYR A 1 72 ? 13.359 -11.560 1.034 1.00 55.50 72 TYR A N 1
ATOM 556 C CA . TYR A 1 72 ? 14.316 -11.355 2.134 1.00 55.50 72 TYR A CA 1
ATOM 557 C C . TYR A 1 72 ? 13.654 -11.291 3.524 1.00 55.50 72 TYR A C 1
ATOM 559 O O . TYR A 1 72 ? 14.268 -10.827 4.479 1.00 55.50 72 TYR A O 1
ATOM 567 N N . ASN A 1 73 ? 12.407 -11.767 3.658 1.00 58.25 73 ASN A N 1
ATOM 568 C CA . ASN A 1 73 ? 11.659 -11.822 4.924 1.00 58.25 73 ASN A CA 1
ATOM 569 C C . ASN A 1 73 ? 11.579 -10.482 5.685 1.00 58.25 73 ASN A C 1
ATOM 571 O O . ASN A 1 73 ? 11.553 -10.461 6.918 1.00 58.25 73 ASN A O 1
ATOM 575 N N . HIS A 1 74 ? 11.491 -9.356 4.976 1.00 63.38 74 HIS A N 1
ATOM 576 C CA . HIS A 1 74 ? 11.196 -8.090 5.639 1.00 63.38 74 HIS A CA 1
ATOM 577 C C . HIS A 1 74 ? 9.712 -8.059 6.023 1.00 63.38 74 HIS A C 1
ATOM 579 O O . HIS A 1 74 ? 8.818 -8.192 5.184 1.00 63.38 74 HIS A O 1
ATOM 585 N N . ILE A 1 75 ? 9.458 -7.938 7.328 1.0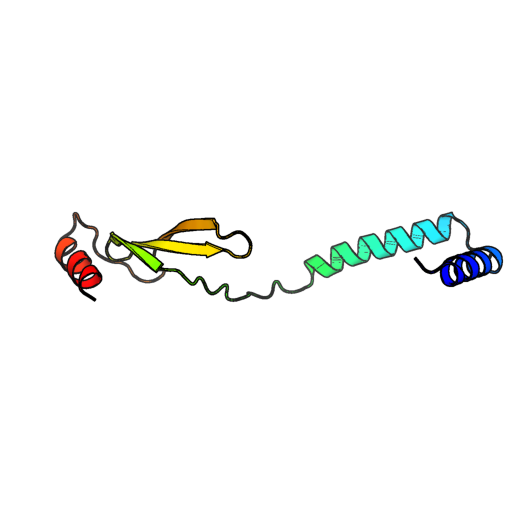0 67.88 75 ILE A N 1
ATOM 586 C CA . ILE A 1 75 ? 8.115 -7.726 7.864 1.00 67.88 75 ILE A CA 1
ATOM 587 C C . ILE A 1 75 ? 7.857 -6.224 7.841 1.00 67.88 75 ILE A C 1
ATOM 589 O O . ILE A 1 75 ? 8.469 -5.475 8.605 1.00 67.88 75 ILE A O 1
ATOM 593 N N . THR A 1 76 ? 6.924 -5.796 6.997 1.00 80.00 76 THR A N 1
ATOM 594 C CA . THR A 1 76 ? 6.522 -4.393 6.899 1.00 80.00 76 THR A CA 1
ATOM 595 C C . THR A 1 76 ? 5.245 -4.178 7.704 1.00 80.00 76 THR A C 1
ATOM 597 O O . THR A 1 76 ? 4.242 -4.868 7.508 1.00 80.00 76 THR A O 1
ATOM 600 N N . LYS A 1 77 ? 5.284 -3.216 8.633 1.00 85.56 77 LYS A N 1
ATOM 601 C CA . LYS A 1 77 ? 4.105 -2.734 9.363 1.00 85.56 77 LYS A CA 1
ATOM 602 C C . LYS A 1 77 ? 3.387 -1.692 8.516 1.00 85.56 77 LYS A C 1
ATOM 604 O O . LYS A 1 77 ? 3.944 -0.632 8.247 1.00 85.56 77 LYS A O 1
ATOM 609 N N . LEU A 1 78 ? 2.156 -1.987 8.122 1.00 87.00 78 LEU A N 1
ATOM 610 C CA . LEU A 1 78 ? 1.314 -1.112 7.315 1.00 87.00 78 LEU A CA 1
ATOM 611 C C . LEU A 1 78 ? 0.104 -0.673 8.134 1.00 87.00 78 LEU A C 1
ATOM 613 O O . LEU A 1 78 ? -0.585 -1.503 8.720 1.00 87.00 78 LEU A O 1
ATOM 617 N N . LYS A 1 79 ? -0.176 0.631 8.160 1.00 88.81 79 LYS A N 1
ATOM 618 C CA . LYS A 1 79 ? -1.422 1.173 8.712 1.00 88.81 79 LYS A CA 1
ATOM 619 C C . LYS A 1 79 ? -2.413 1.352 7.565 1.00 88.81 79 LYS A C 1
ATOM 621 O O . LYS A 1 79 ? -2.141 2.122 6.649 1.00 88.81 79 LYS A O 1
ATOM 626 N N . ILE A 1 80 ? -3.530 0.635 7.611 1.00 87.56 80 ILE A N 1
ATOM 627 C CA . ILE A 1 80 ? -4.529 0.579 6.540 1.00 87.56 80 ILE A CA 1
ATOM 628 C C . ILE A 1 80 ? -5.841 1.158 7.058 1.00 87.56 80 ILE A C 1
ATOM 630 O O . ILE A 1 80 ? -6.318 0.745 8.115 1.00 87.56 80 ILE A O 1
ATOM 634 N N . ARG A 1 81 ? -6.423 2.089 6.298 1.00 88.12 81 ARG A N 1
ATOM 635 C CA . ARG A 1 81 ? -7.791 2.579 6.492 1.00 88.12 81 ARG A CA 1
ATOM 636 C C . ARG A 1 81 ? -8.698 1.958 5.433 1.00 88.12 81 ARG A C 1
ATOM 638 O O . ARG A 1 81 ? -8.355 1.978 4.252 1.00 88.12 81 ARG A O 1
ATOM 645 N N . LEU A 1 82 ? -9.816 1.383 5.857 1.00 86.25 82 LEU A N 1
ATOM 646 C CA . LEU A 1 82 ? -10.750 0.677 4.989 1.00 86.25 82 LEU A CA 1
ATOM 647 C C . LEU A 1 82 ? -11.596 1.686 4.209 1.00 86.25 82 LEU A C 1
ATOM 649 O O . LEU A 1 82 ? -12.382 2.437 4.778 1.00 86.25 82 LEU A O 1
ATOM 653 N N . TYR A 1 83 ? -11.417 1.719 2.891 1.00 82.62 83 TYR A N 1
ATOM 654 C CA . TYR A 1 83 ? -12.181 2.613 2.029 1.00 82.62 83 TYR A CA 1
ATOM 655 C C . TYR A 1 83 ? -13.663 2.212 2.006 1.00 82.62 83 TYR A C 1
ATOM 657 O O . TYR A 1 83 ? -13.989 1.038 1.847 1.00 82.62 83 TYR A O 1
ATOM 665 N N . GLY A 1 84 ? -14.559 3.190 2.157 1.00 84.12 84 GLY A N 1
ATOM 666 C CA . GLY A 1 84 ? -16.009 2.969 2.167 1.00 84.12 84 GLY A CA 1
ATOM 667 C C . GLY A 1 84 ? -16.584 2.483 3.502 1.00 84.12 84 GLY A C 1
ATOM 668 O O . GLY A 1 84 ? -17.797 2.318 3.599 1.00 84.12 84 GLY A O 1
ATOM 669 N N . ILE A 1 85 ? -15.751 2.288 4.530 1.00 81.38 85 ILE A N 1
ATOM 670 C CA . ILE A 1 85 ? -16.198 2.036 5.902 1.00 81.38 85 ILE A CA 1
ATOM 671 C C . ILE A 1 85 ? -15.889 3.282 6.727 1.00 81.38 85 ILE A C 1
ATOM 673 O O . ILE A 1 85 ? -14.727 3.639 6.887 1.00 81.38 85 ILE A O 1
ATOM 677 N N . ASP A 1 86 ? -16.930 3.928 7.247 1.00 78.75 86 ASP A N 1
ATOM 678 C CA . ASP A 1 86 ? -16.805 5.043 8.184 1.00 78.75 86 ASP A CA 1
ATOM 679 C C . ASP A 1 86 ? -17.338 4.588 9.542 1.00 78.75 86 ASP A C 1
ATOM 681 O O . ASP A 1 86 ? -18.531 4.319 9.707 1.00 78.75 86 ASP A O 1
ATOM 685 N N . ALA A 1 87 ? -16.428 4.389 10.492 1.00 75.88 87 ALA A N 1
ATOM 686 C CA . ALA A 1 87 ? -16.756 3.909 11.824 1.00 75.88 87 ALA A CA 1
ATOM 687 C C . ALA A 1 87 ? -16.589 5.042 12.842 1.00 75.88 87 ALA A C 1
ATOM 689 O O . ALA A 1 87 ? -15.645 5.825 12.719 1.00 75.88 87 ALA A O 1
ATOM 690 N N . PRO A 1 88 ? -17.448 5.111 13.878 1.00 68.69 88 PRO A N 1
ATOM 691 C CA . PRO A 1 88 ? -17.335 6.147 14.890 1.00 68.69 88 PRO A CA 1
ATOM 692 C C . PRO A 1 88 ? -15.976 6.063 15.589 1.00 68.69 88 PRO A C 1
ATOM 694 O O . PRO A 1 88 ? -15.514 4.987 15.984 1.00 68.69 88 PRO A O 1
ATOM 697 N N . GLU A 1 89 ? -15.330 7.215 15.745 1.00 73.19 89 GLU A N 1
ATOM 698 C CA . GLU A 1 89 ? -14.036 7.295 16.412 1.00 73.19 89 GLU A CA 1
ATOM 699 C C . GLU A 1 89 ? -14.163 6.926 17.894 1.00 73.19 89 GLU A C 1
ATOM 701 O O . GLU A 1 89 ? -15.215 7.072 18.511 1.00 73.19 89 GLU A O 1
ATOM 706 N N . LEU A 1 90 ? -13.056 6.535 18.530 1.00 70.81 90 LEU A N 1
ATOM 707 C CA . LEU A 1 90 ? -13.041 6.109 19.936 1.00 70.81 90 LEU A CA 1
ATOM 708 C C . LEU A 1 90 ? -13.602 7.152 20.930 1.00 70.81 90 LEU A C 1
ATOM 710 O O . LEU A 1 90 ? -13.983 6.799 22.046 1.00 70.81 90 LEU A O 1
ATOM 714 N N . LYS A 1 91 ? -13.617 8.433 20.541 1.00 77.56 91 LYS A N 1
ATOM 715 C CA . LYS A 1 91 ? -14.152 9.558 21.328 1.00 77.56 91 LYS A CA 1
ATOM 716 C C . LYS A 1 91 ? -15.621 9.880 21.028 1.00 77.56 91 LYS A C 1
ATOM 718 O O . LYS A 1 91 ? -16.195 10.723 21.711 1.00 77.56 91 LYS A O 1
ATOM 723 N N . GLN A 1 92 ? -16.212 9.250 20.021 1.00 77.88 92 GLN A N 1
ATOM 724 C CA . GLN A 1 92 ? -17.609 9.425 19.642 1.00 77.88 92 GLN A CA 1
ATOM 725 C C . GLN A 1 92 ? -18.498 8.403 20.359 1.00 77.88 92 GLN A C 1
ATOM 727 O O . GLN A 1 92 ? -18.023 7.395 20.894 1.00 77.88 92 GLN A O 1
ATOM 732 N N . ALA A 1 93 ? -19.805 8.670 20.386 1.00 76.44 93 ALA A N 1
ATOM 733 C CA . ALA A 1 93 ? -20.776 7.706 20.889 1.00 76.44 93 ALA A CA 1
ATOM 734 C C . ALA A 1 93 ? -20.637 6.380 20.119 1.00 76.44 93 ALA A C 1
ATOM 736 O O . ALA A 1 93 ? -20.476 6.388 18.900 1.00 76.44 93 ALA A O 1
ATOM 737 N N . TYR A 1 94 ? -20.680 5.254 20.834 1.00 77.19 94 TYR A N 1
ATOM 738 C CA . TYR A 1 94 ? -20.507 3.896 20.296 1.00 77.19 94 TYR A CA 1
ATOM 739 C C . TYR A 1 94 ? -19.098 3.538 19.773 1.00 77.19 94 TYR A C 1
ATOM 741 O O . TYR A 1 94 ? -18.875 2.421 19.301 1.00 77.19 94 TYR A O 1
ATOM 749 N N . GLY A 1 95 ? -18.110 4.437 19.881 1.00 75.44 95 GLY A N 1
ATOM 750 C CA . GLY A 1 95 ? -16.748 4.189 19.392 1.00 75.44 95 GLY A CA 1
ATOM 751 C C . GLY A 1 95 ? -15.994 3.082 20.143 1.00 75.44 95 GLY A C 1
ATOM 752 O O . GLY A 1 95 ? -15.166 2.375 19.560 1.00 75.44 95 GLY A O 1
ATOM 753 N N . LYS A 1 96 ? -16.278 2.884 21.439 1.00 77.88 96 LYS A N 1
ATOM 754 C CA . LYS A 1 96 ? -15.651 1.813 22.240 1.00 77.88 96 LYS A CA 1
ATOM 755 C C . LYS A 1 96 ? -16.233 0.445 21.890 1.00 77.88 96 LYS A C 1
ATOM 757 O O . LYS A 1 96 ? -15.489 -0.523 21.751 1.00 77.88 96 LYS A O 1
ATOM 762 N N . GLU A 1 97 ? -17.543 0.396 21.709 1.00 80.75 97 GLU A N 1
ATOM 763 C CA . GLU A 1 97 ? -18.345 -0.782 21.406 1.00 80.75 97 GLU A CA 1
ATOM 764 C C . GLU A 1 97 ? -17.968 -1.352 20.037 1.00 80.75 97 GLU A C 1
ATOM 766 O O . GLU A 1 97 ? -17.715 -2.550 19.911 1.00 80.75 97 GLU A O 1
ATOM 771 N N . VAL A 1 98 ? -17.832 -0.483 19.030 1.00 76.31 98 VAL A N 1
ATOM 772 C CA . VAL A 1 98 ? -17.416 -0.863 17.673 1.00 76.31 98 VAL A CA 1
ATOM 773 C C . VAL A 1 98 ? -16.006 -1.455 17.678 1.00 76.31 98 VAL A C 1
ATOM 775 O O . VAL A 1 98 ? -15.776 -2.533 17.130 1.00 76.31 98 VAL A O 1
ATOM 778 N N . LYS A 1 99 ? -15.055 -0.811 18.364 1.00 72.94 99 LYS A N 1
ATOM 779 C CA . LYS A 1 99 ? -13.683 -1.328 18.479 1.00 72.94 99 LYS A CA 1
ATOM 780 C C . LYS A 1 99 ? -13.624 -2.692 19.164 1.00 72.94 99 LYS A C 1
ATOM 782 O O . LYS A 1 99 ? -12.828 -3.547 18.776 1.00 72.94 99 LYS A O 1
ATOM 787 N N . GLU A 1 100 ? -14.422 -2.889 20.206 1.00 78.44 100 GLU A N 1
ATOM 788 C CA . GLU A 1 100 ? -14.463 -4.157 20.926 1.00 78.44 100 GLU A CA 1
ATOM 789 C C . GLU A 1 100 ? -15.118 -5.268 20.100 1.00 78.44 100 GLU A C 1
ATOM 791 O O . GLU A 1 100 ? -14.607 -6.389 20.088 1.00 78.44 100 GLU A O 1
ATOM 796 N N . TYR A 1 101 ? -16.164 -4.949 19.333 1.00 80.00 101 TYR A N 1
ATOM 797 C CA . TYR A 1 101 ? -16.779 -5.871 18.380 1.00 80.00 101 TYR A CA 1
ATOM 798 C C . TYR A 1 101 ? -15.767 -6.384 17.345 1.00 80.00 101 TYR A C 1
ATOM 800 O O . TYR A 1 101 ? -15.647 -7.593 17.153 1.00 80.00 101 TYR A O 1
ATOM 808 N N . PHE A 1 102 ? -14.972 -5.490 16.746 1.00 72.38 102 PHE A N 1
ATOM 809 C CA . PHE A 1 102 ? -13.939 -5.870 15.775 1.00 72.38 102 PHE A CA 1
ATOM 810 C C . PHE A 1 102 ? -12.749 -6.618 16.383 1.00 72.38 102 PHE A C 1
ATOM 812 O O . PHE A 1 102 ? -12.067 -7.350 15.677 1.00 72.38 102 PHE A O 1
ATOM 819 N N . ARG A 1 103 ? -12.475 -6.456 17.683 1.00 73.69 103 ARG A N 1
ATOM 820 C CA . ARG A 1 103 ? -11.398 -7.196 18.362 1.00 73.69 103 ARG A CA 1
ATOM 821 C C . ARG A 1 103 ? -11.782 -8.647 18.669 1.00 73.69 103 ARG A C 1
ATOM 823 O O . ARG A 1 103 ? -10.898 -9.492 18.761 1.00 73.69 103 ARG A O 1
ATOM 830 N N . ARG A 1 104 ? -13.064 -8.915 18.929 1.00 71.75 104 ARG A N 1
ATOM 831 C CA . ARG A 1 104 ? -13.550 -10.219 19.419 1.00 71.75 104 ARG A CA 1
ATOM 832 C C . ARG A 1 104 ? -13.765 -11.262 18.316 1.00 71.75 104 ARG A C 1
ATOM 834 O O . ARG A 1 104 ? -14.063 -12.405 18.652 1.00 71.75 104 ARG A O 1
ATOM 841 N N . LYS A 1 105 ? -13.660 -10.877 17.047 1.00 53.88 105 LYS A N 1
ATOM 842 C CA . LYS A 1 105 ? -13.958 -11.711 15.879 1.00 53.88 105 LYS A CA 1
ATOM 843 C C . LYS A 1 105 ? -12.684 -12.007 15.101 1.00 53.88 105 LYS A C 1
ATOM 845 O O . LYS A 1 105 ? -12.581 -13.144 14.599 1.00 53.88 105 LYS A O 1
#

Sequence (105 aa):
MNSKTITLLKRILKAKKLSLSLLIAIIALIFSFNQGFNAFLPQQNLEKELTGKVSKVIDGDTIELLAKENPYNHITKLKIRLYGIDAPELKQAYGKEVKEYFRRK

Secondary structure (DSSP, 8-state):
--HHHHHHHHHHHHHS---HHHHHHHHHHHHHHHHHHHHHS----------EEEEEE-SSSEEEEEEEETTTTEEEEEEEE-TT-----TTSTTHHHHHHHHH--

Foldseek 3Di:
DDPVVVVVVVVVCVVDVCDPVNVVVVVVVVVVVVVVVVVVPPPPPPVPDFDFDFPDDPWLQWTWTFTADDDPRDTDTDIDGHPPDDGDDCPDPCRVVSRVVVVVD

Organism: Campylobacter upsaliensis (NCBI:txid28080)

InterPro domains:
  IPR016071 Staphylococcal nuclease (SNase-like), OB-fold [PS50830] (48-105)
  IPR035437 SNase-like, OB-fold superfamily [G3DSA:2.40.50.90] (43-105)
  IPR035437 SNase-like, OB-fold superfamily [SSF50199] (46-104)

Radius of gyration: 28.69 Å; chains: 1; bounding box: 53×27×69 Å